Protein AF-A0A2D7IDA7-F1 (afdb_monomer_lite)

Radius of gyration: 16.56 Å; chains: 1; bounding box: 40×34×53 Å

Foldseek 3Di:
DDPVVVQVVLLVVQVVCCVVVVDRPVVDPVLQLVQLQVLCCVVQVQWDADPDDLQAGTAGPVAPREHEFEFDDDPPDQDDLVRRHWTWDFCLPDPDLCSLVVHQKYKYADCDPGGSHGQKMKIAGNVQSVLCVVLSVVLVVVVVPDPDRGRGRGDGPVVSCVRDPQQNMFMDGPSHTDNGD

Sequence (181 aa):
MSNKDKIDQILLLSEEVRKDTGQSPLYNYGYREIMHREVLQKIFPSLQRSLGSHGSDANTDDIDFIEFKSGFWTKKTDPTISDWKPIMFDMSKKKDQKKIYNYQALGCGLWRRVGAIPVANFWIGPDHIKKLHPLFDRVIEEYDKRETGRQENTFTLQQILEYIEEKDIIWFRYGEQVLEF

Structure (mmCIF, N/CA/C/O backbone):
data_AF-A0A2D7IDA7-F1
#
_entry.id   AF-A0A2D7IDA7-F1
#
loop_
_atom_site.group_PDB
_atom_site.id
_atom_site.type_symbol
_atom_site.label_atom_id
_atom_site.label_alt_id
_atom_site.label_comp_id
_atom_site.label_asym_id
_atom_site.label_entity_id
_atom_site.label_seq_id
_atom_site.pdbx_PDB_ins_code
_atom_site.Cartn_x
_atom_site.Cartn_y
_atom_site.Cartn_z
_atom_site.occupancy
_atom_site.B_iso_or_equiv
_atom_site.auth_seq_id
_atom_site.auth_comp_id
_atom_site.auth_asym_id
_atom_site.auth_atom_id
_atom_site.pdbx_PDB_model_num
ATOM 1 N N . MET A 1 1 ? 2.648 0.570 -28.714 1.00 55.84 1 MET A N 1
ATOM 2 C CA . MET A 1 1 ? 3.691 0.463 -27.674 1.00 55.84 1 MET A CA 1
ATOM 3 C C . MET A 1 1 ? 3.069 -0.234 -26.478 1.00 55.84 1 MET A C 1
ATOM 5 O O . MET A 1 1 ? 2.043 0.245 -25.999 1.00 55.84 1 MET A O 1
ATOM 9 N N . SER A 1 2 ? 3.595 -1.392 -26.085 1.00 62.22 2 SER A N 1
ATOM 10 C CA . SER A 1 2 ? 3.066 -2.176 -24.964 1.00 62.22 2 SER A CA 1
ATOM 11 C C . SER A 1 2 ? 3.390 -1.510 -23.620 1.00 62.22 2 SER A C 1
ATOM 13 O O . SER A 1 2 ? 4.261 -0.644 -23.543 1.00 62.22 2 SER A O 1
ATOM 15 N N . ASN A 1 3 ? 2.700 -1.898 -22.544 1.00 52.09 3 ASN A N 1
ATOM 16 C CA . ASN A 1 3 ? 3.028 -1.407 -21.199 1.00 52.09 3 ASN A CA 1
ATOM 17 C C . ASN A 1 3 ? 4.437 -1.827 -20.766 1.00 52.09 3 ASN A C 1
ATOM 19 O O . ASN A 1 3 ? 5.118 -1.049 -20.107 1.00 52.09 3 ASN A O 1
ATOM 23 N N . LYS A 1 4 ? 4.892 -3.004 -21.206 1.00 51.41 4 LYS A N 1
ATOM 24 C CA . LYS A 1 4 ? 6.269 -3.458 -21.022 1.00 51.41 4 LYS A CA 1
ATOM 25 C C . LYS A 1 4 ? 7.264 -2.497 -21.676 1.00 51.41 4 LYS A C 1
ATOM 27 O O . LYS A 1 4 ? 8.174 -2.039 -21.003 1.00 51.41 4 LYS A O 1
ATOM 32 N N . ASP A 1 5 ? 7.019 -2.092 -22.924 1.00 62.19 5 ASP A N 1
ATOM 33 C CA . ASP A 1 5 ? 7.893 -1.140 -23.630 1.00 62.19 5 ASP A CA 1
ATOM 34 C C . ASP A 1 5 ? 7.934 0.229 -22.928 1.00 62.19 5 ASP A C 1
ATOM 36 O O . ASP A 1 5 ? 8.988 0.852 -22.832 1.00 62.19 5 ASP A O 1
ATOM 40 N N . LYS A 1 6 ? 6.793 0.696 -22.398 1.00 59.00 6 LYS A N 1
ATOM 41 C CA . LYS A 1 6 ? 6.723 1.944 -21.619 1.00 59.00 6 LYS A CA 1
ATOM 42 C C . LYS A 1 6 ? 7.508 1.835 -20.311 1.00 59.00 6 LYS A C 1
ATOM 44 O O . LYS A 1 6 ? 8.242 2.754 -19.964 1.00 59.00 6 LYS A O 1
ATOM 49 N N . ILE A 1 7 ? 7.368 0.719 -19.594 1.00 57.84 7 ILE A N 1
ATOM 50 C CA . ILE A 1 7 ? 8.106 0.440 -18.356 1.00 57.84 7 ILE A CA 1
ATOM 51 C C . ILE A 1 7 ? 9.607 0.381 -18.642 1.00 57.84 7 ILE A C 1
ATOM 53 O O . ILE A 1 7 ? 10.377 1.038 -17.946 1.00 57.84 7 ILE A O 1
ATOM 57 N N . ASP A 1 8 ? 10.018 -0.330 -19.690 1.00 62.78 8 ASP A N 1
ATOM 58 C CA . ASP A 1 8 ? 11.418 -0.451 -20.100 1.00 62.78 8 ASP A CA 1
ATOM 59 C C . ASP A 1 8 ? 12.006 0.917 -20.481 1.00 62.78 8 ASP A C 1
ATOM 61 O O . ASP A 1 8 ? 13.119 1.253 -20.076 1.00 62.78 8 ASP A O 1
ATOM 65 N N . GLN A 1 9 ? 11.237 1.768 -21.162 1.00 69.12 9 GLN A N 1
ATOM 66 C CA . GLN A 1 9 ? 11.656 3.131 -21.485 1.00 69.12 9 GLN A CA 1
ATOM 67 C C . GLN A 1 9 ? 11.799 4.020 -20.237 1.00 69.12 9 GLN A C 1
ATOM 69 O O . GLN A 1 9 ? 12.767 4.771 -20.125 1.00 69.12 9 GLN A O 1
ATOM 74 N N . ILE A 1 10 ? 10.878 3.923 -19.273 1.00 69.38 10 ILE A N 1
ATOM 75 C CA . ILE A 1 10 ? 10.960 4.667 -18.004 1.00 69.38 10 ILE A CA 1
ATOM 76 C C . ILE A 1 10 ? 12.138 4.165 -17.160 1.00 69.38 10 ILE A C 1
ATOM 78 O O . ILE A 1 10 ? 12.816 4.970 -16.518 1.00 69.38 10 ILE A O 1
ATOM 82 N N . LEU A 1 11 ? 12.405 2.855 -17.166 1.00 66.81 11 LEU A N 1
ATOM 83 C CA . LEU A 1 11 ? 13.561 2.246 -16.508 1.00 66.81 11 LEU A CA 1
ATOM 84 C C . LEU A 1 11 ? 14.870 2.784 -17.089 1.00 66.81 11 LEU A C 1
ATOM 86 O O . LEU A 1 11 ? 15.744 3.195 -16.326 1.00 66.81 11 LEU A O 1
ATOM 90 N N . LEU A 1 12 ? 14.977 2.831 -18.418 1.00 69.62 12 LEU A N 1
ATOM 91 C CA . LEU A 1 12 ? 16.131 3.390 -19.121 1.00 69.62 12 LEU A CA 1
ATOM 92 C C . LEU A 1 12 ? 16.330 4.870 -18.779 1.00 69.62 12 LEU A C 1
ATOM 94 O O . LEU A 1 12 ? 17.418 5.250 -18.351 1.00 69.62 12 LEU A O 1
ATOM 98 N N . LEU A 1 13 ? 15.272 5.679 -18.857 1.00 69.31 13 LEU A N 1
ATOM 99 C CA . LEU A 1 13 ? 15.340 7.111 -18.560 1.00 69.31 13 LEU A CA 1
ATOM 100 C C . LEU A 1 13 ? 15.700 7.382 -17.088 1.00 69.31 13 LEU A C 1
ATOM 102 O O . LEU A 1 13 ? 16.500 8.260 -16.777 1.00 69.31 13 LEU A O 1
ATOM 106 N N . SER A 1 14 ? 15.135 6.606 -16.159 1.00 67.62 14 SER A N 1
ATOM 107 C CA . SER A 1 14 ? 15.436 6.724 -14.725 1.00 67.62 14 SER A CA 1
ATOM 108 C C . SER A 1 14 ? 16.889 6.357 -14.422 1.00 67.62 14 SER A C 1
ATOM 110 O O . SER A 1 14 ? 17.518 6.966 -13.556 1.00 67.62 14 SER A O 1
ATOM 112 N N . GLU A 1 15 ? 17.436 5.376 -15.140 1.00 69.00 15 GLU A N 1
ATOM 113 C CA . GLU A 1 15 ? 18.833 4.968 -15.031 1.00 69.00 15 GLU A CA 1
ATOM 114 C C . GLU A 1 15 ? 19.786 6.004 -15.645 1.00 69.00 15 GLU A C 1
ATOM 116 O O . GLU A 1 15 ? 20.857 6.247 -15.088 1.00 69.00 15 GLU A O 1
ATOM 121 N N . GLU A 1 16 ? 19.397 6.660 -16.740 1.00 69.81 16 GLU A N 1
ATOM 122 C CA . GLU A 1 16 ? 20.122 7.799 -17.317 1.00 69.81 16 GLU A CA 1
ATOM 123 C C . GLU A 1 16 ? 20.173 8.979 -16.341 1.00 69.81 16 GLU A C 1
ATOM 125 O O . GLU A 1 16 ? 21.262 9.447 -16.008 1.00 69.81 16 GLU A O 1
ATOM 130 N N . VAL A 1 17 ? 19.026 9.382 -15.781 1.00 67.06 17 VAL A N 1
ATOM 131 C CA . VAL A 1 17 ? 18.951 10.438 -14.756 1.00 67.06 17 VAL A CA 1
ATOM 132 C C . VAL A 1 17 ? 19.802 10.083 -13.539 1.00 67.06 17 VAL A C 1
ATOM 134 O O . VAL A 1 17 ? 20.520 10.934 -13.014 1.00 67.06 17 VAL A O 1
ATOM 137 N N . ARG A 1 18 ? 19.779 8.824 -13.089 1.00 70.69 18 ARG A N 1
ATOM 138 C CA . ARG A 1 18 ? 20.608 8.368 -11.966 1.00 70.69 18 ARG A CA 1
ATOM 139 C C . ARG A 1 18 ? 22.100 8.437 -12.287 1.00 70.69 18 ARG A C 1
ATOM 141 O O . ARG A 1 18 ? 22.879 8.801 -11.409 1.00 70.69 18 ARG A O 1
ATOM 148 N N . LYS A 1 19 ? 22.514 8.035 -13.491 1.00 71.31 19 LYS A N 1
ATOM 149 C CA . LYS A 1 19 ? 23.922 8.073 -13.918 1.00 71.31 19 LYS A CA 1
ATOM 150 C C . LYS A 1 19 ? 24.440 9.505 -14.010 1.00 71.31 19 LYS A C 1
ATOM 152 O O . LYS A 1 19 ? 25.566 9.742 -13.590 1.00 71.31 19 LYS A O 1
ATOM 157 N N . ASP A 1 20 ? 23.615 10.420 -14.504 1.00 69.38 20 ASP A N 1
ATOM 158 C CA . ASP A 1 20 ? 23.962 11.831 -14.670 1.00 69.38 20 ASP A CA 1
ATOM 159 C C . ASP A 1 20 ? 23.979 12.593 -13.332 1.00 69.38 20 ASP A C 1
ATOM 161 O O . ASP A 1 20 ? 24.943 13.274 -12.993 1.00 69.38 20 ASP A O 1
ATOM 165 N N . THR A 1 21 ? 22.943 12.416 -12.508 1.00 64.88 21 THR A N 1
ATOM 166 C CA . THR A 1 21 ? 22.746 13.218 -11.284 1.00 64.88 21 THR A CA 1
ATOM 167 C C . THR A 1 21 ? 23.244 12.546 -10.002 1.00 64.88 21 THR A C 1
ATOM 169 O O . THR A 1 21 ? 23.310 13.176 -8.945 1.00 64.88 21 THR A O 1
ATOM 172 N N . GLY A 1 22 ? 23.514 11.237 -10.038 1.00 63.38 22 GLY A N 1
ATOM 173 C CA . GLY A 1 22 ? 23.749 10.411 -8.849 1.00 63.38 22 GLY A CA 1
ATOM 174 C C . GLY A 1 22 ? 22.508 10.198 -7.967 1.00 63.38 22 GLY A C 1
ATOM 175 O O . GLY A 1 22 ? 22.575 9.450 -6.986 1.00 63.38 22 GLY A O 1
ATOM 176 N N . GLN A 1 23 ? 21.373 10.822 -8.299 1.00 66.69 23 GLN A N 1
ATOM 177 C CA . GLN A 1 23 ? 20.134 10.762 -7.532 1.00 66.69 23 GLN A CA 1
ATOM 178 C C . GLN A 1 23 ? 19.205 9.700 -8.109 1.00 66.69 23 GLN A C 1
ATOM 180 O O . GLN A 1 23 ? 18.894 9.691 -9.295 1.00 66.69 23 GLN A O 1
ATOM 185 N N . SER A 1 24 ? 18.737 8.795 -7.252 1.00 72.06 24 SER A N 1
ATOM 186 C CA . SER A 1 24 ? 17.699 7.846 -7.643 1.00 72.06 24 SER A CA 1
ATOM 187 C C . SER A 1 24 ? 16.329 8.516 -7.491 1.00 72.06 24 SER A C 1
ATOM 189 O O . SER A 1 24 ? 16.033 8.975 -6.382 1.00 72.06 24 SER A O 1
ATOM 191 N N . PRO A 1 25 ? 15.459 8.541 -8.524 1.00 69.19 25 PRO A N 1
ATOM 192 C CA . PRO A 1 25 ? 14.074 9.016 -8.396 1.00 69.19 25 PRO A CA 1
ATOM 193 C C . PRO A 1 25 ? 13.322 8.301 -7.270 1.00 69.19 25 PRO A C 1
ATOM 195 O O . PRO A 1 25 ? 12.485 8.880 -6.586 1.00 69.19 25 PRO A O 1
ATOM 198 N N . LEU A 1 26 ? 13.724 7.061 -6.998 1.00 71.69 26 LEU A N 1
ATOM 199 C CA . LEU A 1 26 ? 13.274 6.253 -5.881 1.00 71.69 26 LEU A CA 1
ATOM 200 C C . LEU A 1 26 ? 13.516 6.854 -4.496 1.00 71.69 26 LEU A C 1
ATOM 202 O O . LEU A 1 26 ? 12.888 6.391 -3.552 1.00 71.69 26 LEU A O 1
ATOM 206 N N . TYR A 1 27 ? 14.403 7.836 -4.321 1.00 72.00 27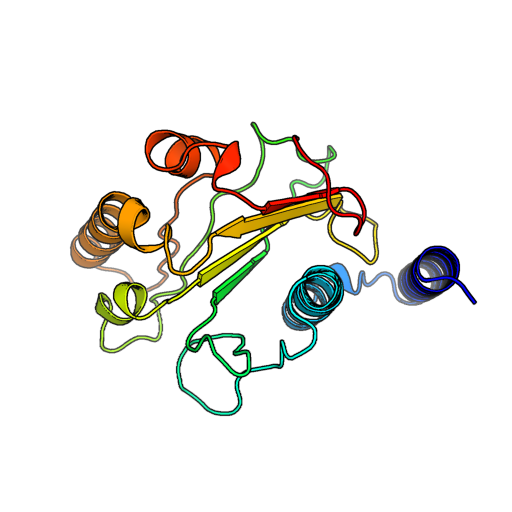 TYR A N 1
ATOM 207 C CA . TYR A 1 27 ? 14.532 8.553 -3.047 1.00 72.00 27 TYR A CA 1
ATOM 208 C C . TYR A 1 27 ? 13.371 9.521 -2.808 1.00 72.00 27 TYR A C 1
ATOM 210 O O . TYR A 1 27 ? 13.068 9.840 -1.658 1.00 72.00 27 TYR A O 1
ATOM 218 N N . ASN A 1 28 ? 12.654 9.913 -3.861 1.00 74.00 28 ASN A N 1
ATOM 219 C CA . ASN A 1 28 ? 11.452 10.719 -3.759 1.00 74.00 28 ASN A CA 1
ATOM 220 C C . ASN A 1 28 ? 10.255 9.834 -3.370 1.00 74.00 28 ASN A C 1
ATOM 222 O O . ASN A 1 28 ? 9.865 8.927 -4.103 1.00 74.00 28 ASN A O 1
ATOM 226 N N . TYR A 1 29 ? 9.669 10.095 -2.200 1.00 73.75 29 TYR A N 1
ATOM 227 C CA . TYR A 1 29 ? 8.486 9.376 -1.718 1.00 73.75 29 TYR A CA 1
ATOM 228 C C . TYR A 1 29 ? 7.288 9.531 -2.668 1.00 73.75 29 TYR A C 1
ATOM 230 O O . TYR A 1 29 ? 6.675 8.534 -3.037 1.00 73.75 29 TYR A O 1
ATOM 238 N N . GLY A 1 30 ? 7.037 10.746 -3.165 1.00 73.06 30 GLY A N 1
ATOM 239 C CA . GLY A 1 30 ? 5.942 11.013 -4.099 1.00 73.06 30 GLY A CA 1
ATOM 240 C C . GLY A 1 30 ? 6.099 10.289 -5.439 1.00 73.06 30 GLY A C 1
ATOM 241 O O . GLY A 1 30 ? 5.104 9.869 -6.022 1.00 73.06 30 GLY A O 1
ATOM 242 N N . TYR A 1 31 ? 7.334 10.066 -5.907 1.00 77.31 31 TYR A N 1
ATOM 243 C CA . TYR A 1 31 ? 7.580 9.222 -7.084 1.00 77.31 31 TYR A CA 1
ATOM 244 C C . TYR A 1 31 ? 7.108 7.780 -6.851 1.00 77.31 31 TYR A C 1
ATOM 246 O O . TYR A 1 31 ? 6.414 7.213 -7.694 1.00 77.31 31 TYR A O 1
ATOM 254 N N . ARG A 1 32 ? 7.435 7.199 -5.689 1.00 80.12 32 ARG A N 1
ATOM 255 C CA . ARG A 1 32 ? 7.028 5.827 -5.347 1.00 80.12 32 ARG A CA 1
ATOM 256 C C . ARG A 1 32 ? 5.510 5.696 -5.256 1.00 80.12 32 ARG A C 1
ATOM 258 O O . ARG A 1 32 ? 4.963 4.717 -5.749 1.00 80.12 32 ARG A O 1
ATOM 265 N N . GLU A 1 33 ? 4.823 6.681 -4.686 1.00 78.81 33 GLU A N 1
ATOM 266 C CA . GLU A 1 33 ? 3.354 6.696 -4.642 1.00 78.81 33 GLU A CA 1
ATOM 267 C C . GLU A 1 33 ? 2.716 6.790 -6.030 1.00 78.81 33 GLU A C 1
ATOM 269 O O . GLU A 1 33 ? 1.755 6.076 -6.309 1.00 78.81 33 GLU A O 1
ATOM 274 N N . ILE A 1 34 ? 3.250 7.647 -6.913 1.00 79.88 34 ILE A N 1
ATOM 275 C CA . ILE A 1 34 ? 2.768 7.766 -8.298 1.00 79.88 34 ILE A CA 1
ATOM 276 C C . ILE A 1 34 ? 2.860 6.414 -8.991 1.00 79.88 34 ILE A C 1
ATOM 278 O O . ILE A 1 34 ? 1.862 5.904 -9.484 1.00 79.88 34 ILE A O 1
ATOM 282 N N . MET A 1 35 ? 4.038 5.807 -8.976 1.00 81.12 35 MET A N 1
ATOM 283 C CA . MET A 1 35 ? 4.264 4.558 -9.688 1.00 81.12 35 MET A CA 1
ATOM 284 C C . MET A 1 35 ? 3.501 3.376 -9.073 1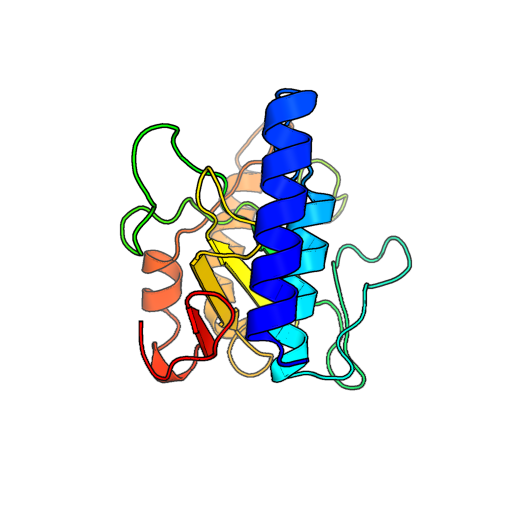.00 81.12 35 MET A C 1
ATOM 286 O O . MET A 1 35 ? 3.093 2.476 -9.798 1.00 81.12 35 MET A O 1
ATOM 290 N N . HIS A 1 36 ? 3.254 3.384 -7.759 1.00 82.06 36 HIS A N 1
ATOM 291 C CA . HIS A 1 36 ? 2.341 2.429 -7.130 1.00 82.06 36 HIS A CA 1
ATOM 292 C C . HIS A 1 36 ? 0.925 2.559 -7.716 1.00 82.06 36 HIS A C 1
ATOM 294 O O . HIS A 1 36 ? 0.349 1.558 -8.142 1.00 82.06 36 HIS A O 1
ATOM 300 N N . ARG A 1 37 ? 0.386 3.783 -7.813 1.00 85.12 37 ARG A N 1
ATOM 301 C CA . ARG A 1 37 ? -0.925 4.019 -8.443 1.00 85.12 37 ARG A CA 1
ATOM 302 C C . ARG A 1 37 ? -0.977 3.536 -9.884 1.00 85.12 37 ARG A C 1
ATOM 304 O O . ARG A 1 37 ? -1.926 2.848 -10.234 1.00 85.12 37 ARG A O 1
ATOM 311 N N . GLU A 1 38 ? 0.034 3.852 -10.688 1.00 82.50 38 GLU A N 1
ATOM 312 C CA . GLU A 1 38 ? 0.093 3.438 -12.099 1.00 82.50 38 GLU A CA 1
ATOM 313 C C . GLU A 1 38 ? 0.019 1.910 -12.255 1.00 82.50 38 GLU A C 1
ATOM 315 O O . GLU A 1 38 ? -0.642 1.403 -13.160 1.00 82.50 38 GLU A O 1
ATOM 320 N N . VAL A 1 39 ? 0.646 1.147 -11.349 1.00 82.44 39 VAL A N 1
ATOM 321 C CA . VAL A 1 39 ? 0.526 -0.321 -11.359 1.00 82.44 39 VAL A CA 1
ATOM 322 C C . VAL A 1 39 ? -0.893 -0.765 -10.994 1.00 82.44 39 VAL A C 1
ATOM 324 O O . VAL A 1 39 ? -1.454 -1.634 -11.661 1.00 82.44 39 VAL A O 1
ATOM 327 N N . LEU A 1 40 ? -1.500 -0.161 -9.970 1.00 82.81 40 LEU A N 1
ATOM 328 C CA . LEU A 1 40 ? -2.847 -0.526 -9.517 1.00 82.81 40 LEU A CA 1
ATOM 329 C C . LEU A 1 40 ? -3.960 -0.111 -10.486 1.00 82.81 40 LEU A C 1
ATOM 331 O O . LEU A 1 40 ? -4.999 -0.771 -10.521 1.00 82.81 40 LEU A O 1
ATOM 335 N N . GLN A 1 41 ? -3.743 0.907 -11.322 1.00 86.25 41 GLN A N 1
ATOM 336 C CA . GLN A 1 41 ? -4.690 1.315 -12.368 1.00 86.25 41 GLN A CA 1
ATOM 337 C C . GLN A 1 41 ? -4.993 0.206 -13.385 1.00 86.25 41 GLN A C 1
ATOM 339 O O . GLN A 1 41 ? -6.026 0.248 -14.050 1.00 86.25 41 GLN A O 1
ATOM 344 N N . LYS A 1 42 ? -4.146 -0.830 -13.474 1.00 79.62 42 LYS A N 1
ATOM 345 C CA . LYS A 1 42 ? -4.435 -2.032 -14.271 1.00 79.62 42 LYS A CA 1
ATOM 346 C C . LYS A 1 42 ? -5.688 -2.779 -13.801 1.00 79.62 42 LYS A C 1
ATOM 348 O O . LYS A 1 42 ? -6.330 -3.434 -14.615 1.00 79.62 42 LYS A O 1
ATOM 353 N N . ILE A 1 43 ? -6.010 -2.691 -12.512 1.00 78.81 43 ILE A N 1
ATOM 354 C CA . ILE A 1 43 ? -7.170 -3.350 -11.895 1.00 78.81 43 ILE A CA 1
ATOM 355 C C . ILE A 1 43 ? -8.251 -2.330 -11.548 1.00 78.81 43 ILE A C 1
ATOM 357 O O . ILE A 1 43 ? -9.436 -2.626 -11.668 1.00 78.81 43 ILE A O 1
ATOM 361 N N . PHE A 1 44 ? -7.844 -1.115 -11.178 1.00 85.31 44 PHE A N 1
ATOM 362 C CA . PHE A 1 44 ? -8.738 -0.021 -10.814 1.00 85.31 44 PHE A CA 1
ATOM 363 C C . PHE A 1 44 ? -8.519 1.177 -11.749 1.00 85.31 44 PHE A C 1
ATOM 365 O O . PHE A 1 44 ? -7.840 2.128 -11.362 1.00 85.31 44 PHE A O 1
ATOM 372 N N . PRO A 1 45 ? -9.063 1.169 -12.981 1.00 87.25 45 PRO A N 1
ATOM 373 C CA . PRO A 1 45 ? -8.778 2.213 -13.969 1.00 87.25 45 PRO A CA 1
ATOM 374 C C . PRO A 1 45 ? -9.126 3.640 -13.523 1.00 87.25 45 PRO A C 1
ATOM 376 O O . PRO A 1 45 ? -8.490 4.584 -13.983 1.00 87.25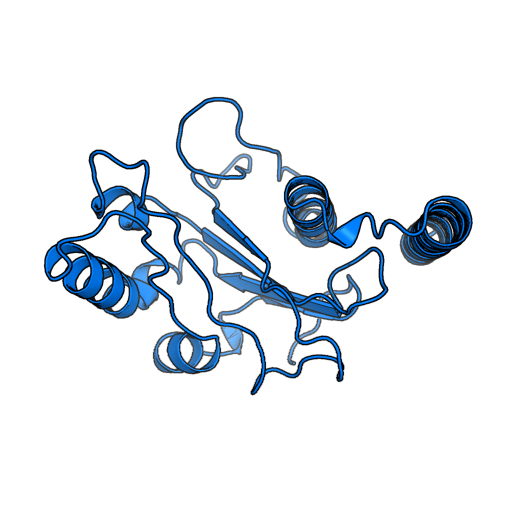 45 PRO A O 1
ATOM 379 N N . SER A 1 46 ? -10.097 3.809 -12.619 1.00 91.19 46 SER A N 1
ATOM 380 C CA . SER A 1 46 ? -10.482 5.113 -12.058 1.00 91.19 46 SER A CA 1
ATOM 381 C C . SER A 1 46 ? -9.641 5.559 -10.858 1.00 91.19 46 SER A C 1
ATOM 383 O O . SER A 1 46 ? -9.891 6.620 -10.287 1.00 91.19 46 SER A O 1
ATOM 385 N N . LEU A 1 47 ? -8.625 4.781 -10.465 1.00 88.88 47 LEU A N 1
ATOM 386 C CA . LEU A 1 47 ? -7.737 5.135 -9.364 1.00 88.88 47 LEU A CA 1
ATOM 387 C C . LEU A 1 47 ? -7.015 6.451 -9.655 1.00 88.88 47 LEU A C 1
ATOM 389 O O . LEU A 1 47 ? -6.236 6.572 -10.604 1.00 88.88 47 LEU A O 1
ATOM 393 N N . GLN A 1 48 ? -7.218 7.420 -8.776 1.00 88.81 48 GLN A N 1
ATOM 394 C CA . GLN A 1 48 ? -6.663 8.759 -8.873 1.00 88.81 48 GLN A CA 1
ATOM 395 C C . GLN A 1 48 ? -6.092 9.213 -7.534 1.00 88.81 48 GLN A C 1
ATOM 397 O O . GLN A 1 48 ? -6.364 8.651 -6.474 1.00 88.81 48 GLN A O 1
ATOM 402 N N . ARG A 1 49 ? -5.245 10.241 -7.584 1.00 85.81 49 ARG A N 1
ATOM 403 C CA . ARG A 1 49 ? -4.702 10.857 -6.375 1.00 85.81 49 ARG A CA 1
ATOM 404 C C . ARG A 1 49 ? -5.822 11.571 -5.617 1.00 85.81 49 ARG A C 1
ATOM 406 O O . ARG A 1 49 ? -6.519 12.393 -6.203 1.00 85.81 49 ARG A O 1
ATOM 413 N N . SER A 1 50 ? -5.880 11.359 -4.306 1.00 83.06 50 SER A N 1
ATOM 414 C CA . SER A 1 50 ? -6.773 12.118 -3.432 1.00 83.06 50 SER A CA 1
ATOM 415 C C . SER A 1 50 ? -6.320 13.579 -3.371 1.00 83.06 50 SER A C 1
ATOM 417 O O . SER A 1 50 ? -5.159 13.877 -3.064 1.00 83.06 50 SER A O 1
ATOM 419 N N . LEU A 1 51 ? -7.225 14.507 -3.685 1.00 77.25 51 LEU A N 1
ATOM 420 C CA . LEU A 1 51 ? -6.982 15.946 -3.594 1.00 77.25 51 LEU A CA 1
ATOM 421 C C . LEU A 1 51 ? -7.452 16.466 -2.226 1.00 77.25 51 LEU A C 1
ATOM 423 O O . LEU A 1 51 ? -8.560 16.173 -1.793 1.00 77.25 51 LEU A O 1
ATOM 427 N N . GLY A 1 52 ? -6.615 17.262 -1.550 1.00 65.31 52 GLY A N 1
ATOM 428 C CA . GLY A 1 52 ? -6.924 17.853 -0.239 1.00 65.31 52 GLY A CA 1
ATOM 429 C C . GLY A 1 52 ? -6.291 17.135 0.963 1.00 65.31 52 GLY A C 1
ATOM 430 O O . GLY A 1 52 ? -5.647 16.096 0.843 1.00 65.31 52 GLY A O 1
ATOM 431 N N . SER A 1 53 ? -6.447 17.718 2.156 1.00 55.62 53 SER A N 1
ATOM 432 C CA . SER A 1 53 ? -5.813 17.261 3.409 1.00 55.62 53 SER A CA 1
ATOM 433 C C . SER A 1 53 ? -6.633 16.183 4.136 1.00 55.62 53 SER A C 1
ATOM 435 O O . SER A 1 53 ? -6.879 16.285 5.340 1.00 55.62 53 SER A O 1
ATOM 437 N N . HIS A 1 54 ? -7.090 15.160 3.413 1.00 58.38 54 HIS A N 1
ATOM 438 C CA . HIS A 1 54 ? -7.954 14.108 3.966 1.00 58.38 54 HIS A CA 1
ATOM 439 C C . HIS A 1 54 ? -7.181 12.961 4.631 1.00 58.38 54 HIS A C 1
ATOM 441 O O . HIS A 1 54 ? -7.751 12.205 5.414 1.00 58.38 54 HIS A O 1
ATOM 447 N N . GLY A 1 55 ? -5.858 12.916 4.440 1.00 63.56 55 GLY A N 1
ATOM 448 C CA . GLY A 1 55 ? -4.990 11.928 5.082 1.00 63.56 55 GLY A CA 1
ATOM 449 C C . GLY A 1 55 ? -5.048 10.546 4.435 1.00 63.56 55 GLY A C 1
ATOM 450 O O . GLY A 1 55 ? -4.787 9.580 5.145 1.00 63.56 55 GLY A O 1
ATOM 451 N N . SER A 1 56 ? -5.400 10.500 3.147 1.00 77.25 56 SER A N 1
ATOM 452 C CA . SER A 1 56 ? -5.354 9.353 2.236 1.00 77.25 56 SER A CA 1
ATOM 453 C C . SER A 1 56 ? -4.629 9.733 0.945 1.00 77.25 56 SER A C 1
ATOM 455 O O . SER A 1 56 ? -4.640 10.903 0.548 1.00 77.25 56 SER A O 1
ATOM 457 N N . ASP A 1 57 ? -4.053 8.748 0.264 1.00 83.25 57 ASP A N 1
ATOM 458 C CA . ASP A 1 57 ? -3.192 8.960 -0.905 1.00 83.25 57 ASP A CA 1
ATOM 459 C C . ASP A 1 57 ? -3.961 8.882 -2.231 1.00 83.25 57 ASP A C 1
ATOM 461 O O . ASP A 1 57 ? -3.564 9.490 -3.237 1.00 83.25 57 ASP A O 1
ATOM 465 N N . ALA A 1 58 ? -5.081 8.155 -2.241 1.00 87.75 58 ALA A N 1
ATOM 466 C CA . ALA A 1 58 ? -5.904 7.947 -3.425 1.00 87.75 58 ALA A CA 1
ATOM 467 C C . ALA A 1 58 ? -7.379 7.661 -3.136 1.00 87.75 58 ALA A C 1
ATOM 469 O O . ALA A 1 58 ? -7.793 7.448 -1.995 1.00 87.75 58 ALA A O 1
ATOM 470 N N . ASN A 1 59 ? -8.145 7.655 -4.220 1.00 91.12 59 ASN A N 1
ATOM 471 C CA . ASN A 1 59 ? -9.535 7.238 -4.304 1.00 91.12 59 ASN A CA 1
ATOM 472 C C . ASN A 1 59 ? -9.805 6.664 -5.709 1.00 91.12 59 ASN A C 1
ATOM 474 O O . ASN A 1 59 ? -9.032 6.889 -6.643 1.00 91.12 59 ASN A O 1
ATOM 478 N N . THR A 1 60 ? -10.887 5.913 -5.850 1.00 90.88 60 THR A N 1
ATOM 479 C CA . THR A 1 60 ? -11.481 5.498 -7.132 1.00 90.88 60 THR A CA 1
ATOM 480 C C . THR A 1 60 ? -12.871 6.132 -7.240 1.00 90.88 60 THR A C 1
ATOM 482 O O . THR A 1 60 ? -13.187 7.027 -6.454 1.00 90.88 60 THR A O 1
ATOM 485 N N . ASP A 1 61 ? -13.695 5.687 -8.187 1.00 89.44 61 ASP A N 1
ATOM 486 C CA . ASP A 1 61 ? -15.107 6.093 -8.248 1.00 89.44 61 ASP A CA 1
ATOM 487 C C . ASP A 1 61 ? -15.940 5.496 -7.095 1.00 89.44 61 ASP A C 1
ATOM 489 O O . ASP A 1 61 ? -16.909 6.114 -6.663 1.00 89.44 61 ASP A O 1
ATOM 493 N N . ASP A 1 62 ? -15.535 4.330 -6.572 1.00 90.56 62 ASP A N 1
ATOM 494 C CA . ASP A 1 62 ? -16.319 3.540 -5.605 1.00 90.56 62 ASP A CA 1
ATOM 495 C C . ASP A 1 62 ? -15.637 3.367 -4.235 1.00 90.56 62 ASP A C 1
ATOM 497 O O . ASP A 1 62 ? -16.250 2.889 -3.280 1.00 90.56 62 ASP A O 1
ATOM 501 N N . ILE A 1 63 ? -14.350 3.706 -4.138 1.00 89.75 63 ILE A N 1
ATOM 502 C CA . ILE A 1 63 ? -13.516 3.490 -2.948 1.00 89.75 63 ILE A CA 1
ATOM 503 C C . ILE A 1 63 ? -12.813 4.793 -2.591 1.00 89.75 63 ILE A C 1
ATOM 505 O O . ILE A 1 63 ? -11.981 5.287 -3.357 1.00 89.75 63 ILE A O 1
ATOM 509 N N . ASP A 1 64 ? -13.087 5.287 -1.392 1.00 89.12 64 ASP A N 1
ATOM 510 C CA . ASP A 1 64 ? -12.445 6.453 -0.801 1.00 89.12 64 ASP A CA 1
ATOM 511 C C . ASP A 1 64 ? -11.342 6.047 0.182 1.00 89.12 64 ASP A C 1
ATOM 513 O O . ASP A 1 64 ? -11.241 4.905 0.621 1.00 89.12 64 ASP A O 1
ATOM 517 N N . PHE A 1 65 ? -10.517 7.013 0.584 1.00 87.94 65 PHE A N 1
ATOM 518 C CA . PHE A 1 65 ? -9.524 6.839 1.647 1.00 87.94 65 PHE A CA 1
ATOM 519 C C . PHE A 1 65 ? -8.569 5.654 1.434 1.00 87.94 65 PHE A C 1
ATOM 521 O O . PHE A 1 65 ? -8.363 4.826 2.324 1.00 87.94 65 PHE A O 1
ATOM 528 N N . ILE A 1 66 ? -7.970 5.574 0.250 1.00 90.12 66 ILE A N 1
ATOM 529 C CA . ILE A 1 66 ? -6.957 4.568 -0.064 1.00 90.12 66 ILE A CA 1
ATOM 530 C C . ILE A 1 66 ? -5.604 5.043 0.466 1.00 90.12 66 ILE A C 1
ATOM 532 O O . ILE A 1 66 ? -5.160 6.144 0.131 1.00 90.12 66 ILE A O 1
ATOM 536 N N . GLU A 1 67 ? -4.935 4.206 1.257 1.00 89.62 67 GLU A N 1
ATOM 537 C CA . GLU A 1 67 ? -3.582 4.467 1.752 1.00 89.62 67 GLU A CA 1
ATOM 538 C C . GLU A 1 67 ? -2.547 3.683 0.936 1.00 89.62 67 GLU A C 1
ATOM 540 O O . GLU A 1 67 ? -2.672 2.468 0.743 1.00 89.62 67 GLU A O 1
ATOM 545 N N . PHE A 1 68 ? -1.483 4.360 0.511 1.00 87.69 68 PHE A N 1
ATOM 546 C CA . PHE A 1 68 ? -0.316 3.747 -0.098 1.00 87.69 68 PHE A CA 1
ATOM 547 C C . PHE A 1 68 ? 0.894 3.833 0.800 1.00 87.69 68 PHE A C 1
ATOM 549 O O . PHE A 1 68 ? 1.335 4.880 1.257 1.00 87.69 68 PHE A O 1
ATOM 556 N N . LYS A 1 69 ? 1.513 2.677 0.981 1.00 86.25 69 LYS A N 1
ATOM 557 C CA . LYS A 1 69 ? 2.757 2.548 1.711 1.00 86.25 69 LYS A CA 1
ATOM 558 C C . LYS A 1 69 ? 3.845 2.090 0.762 1.00 86.25 69 LYS A C 1
ATOM 560 O O . LYS A 1 69 ? 3.629 1.324 -0.178 1.00 86.25 69 LYS A O 1
ATOM 565 N N . SER A 1 70 ? 5.047 2.589 1.000 1.00 75.88 70 SER A N 1
ATOM 566 C CA . SER A 1 70 ? 6.242 2.135 0.301 1.00 75.88 70 SER A CA 1
ATOM 567 C C . SER A 1 70 ? 7.259 1.713 1.347 1.00 75.88 70 SER A C 1
ATOM 569 O O . SER A 1 70 ? 7.739 2.563 2.103 1.00 75.88 70 SER A O 1
ATOM 571 N N . GLY A 1 71 ? 7.593 0.427 1.395 1.00 64.88 71 GLY A N 1
ATOM 572 C CA . GLY A 1 71 ? 8.732 -0.030 2.183 1.00 64.88 71 GLY A CA 1
ATOM 573 C C . GLY A 1 71 ? 10.026 0.471 1.536 1.00 64.88 71 GLY A C 1
ATOM 574 O O . GLY A 1 71 ? 10.202 0.330 0.326 1.00 64.88 71 GLY A O 1
ATOM 575 N N . PHE A 1 72 ? 10.928 1.075 2.315 1.00 60.56 72 PHE A N 1
ATOM 576 C CA . PHE A 1 72 ? 12.253 1.487 1.833 1.00 60.56 72 PHE A CA 1
ATOM 577 C C . PHE A 1 72 ? 13.307 0.417 2.152 1.00 60.56 72 PHE A C 1
ATOM 579 O O . PHE A 1 72 ? 13.319 -0.145 3.238 1.00 60.56 72 PHE A O 1
ATOM 586 N N . TRP A 1 73 ? 14.201 0.140 1.208 1.00 61.38 73 TRP A N 1
ATOM 587 C CA . TRP A 1 73 ? 15.191 -0.954 1.198 1.00 61.38 73 TRP A CA 1
ATOM 588 C C . TRP A 1 73 ? 16.356 -0.847 2.192 1.00 61.38 73 TRP A C 1
ATOM 590 O O . TRP A 1 73 ? 16.760 0.228 2.644 1.00 61.38 73 TRP A O 1
ATOM 600 N N . THR A 1 74 ? 17.006 -1.997 2.400 1.00 53.34 74 THR A N 1
ATOM 601 C CA . THR A 1 74 ? 18.407 -2.121 2.825 1.00 53.34 74 THR A CA 1
ATOM 602 C C . THR A 1 74 ? 19.341 -2.079 1.602 1.00 53.34 74 THR A C 1
ATOM 604 O O . THR A 1 74 ? 19.021 -2.558 0.522 1.00 53.34 74 THR A O 1
ATOM 607 N N . LYS A 1 75 ? 20.538 -1.491 1.741 1.00 57.06 75 LYS A N 1
ATOM 608 C CA . LYS A 1 75 ? 21.452 -1.186 0.613 1.00 57.06 75 LYS A CA 1
ATOM 609 C C . LYS A 1 75 ? 22.082 -2.404 -0.100 1.00 57.06 75 LYS A C 1
ATOM 611 O O . LYS A 1 75 ? 22.863 -2.186 -1.028 1.00 57.06 75 LYS A O 1
ATOM 616 N N . LYS A 1 76 ? 21.836 -3.641 0.353 1.00 60.59 76 LYS A N 1
ATOM 617 C CA . LYS A 1 76 ? 22.696 -4.803 0.045 1.00 60.59 76 LYS A CA 1
ATOM 618 C C . LYS A 1 76 ? 22.021 -5.951 -0.713 1.00 60.59 76 LYS A C 1
ATOM 620 O O . LYS A 1 76 ? 22.738 -6.666 -1.402 1.00 60.59 76 LYS A O 1
ATOM 625 N N . THR A 1 77 ? 20.704 -6.122 -0.617 1.00 63.19 77 THR A N 1
ATOM 626 C CA . THR A 1 77 ? 19.982 -7.247 -1.235 1.00 63.19 77 THR A CA 1
ATOM 627 C C . THR A 1 77 ? 18.604 -6.810 -1.715 1.00 63.19 77 THR A C 1
ATOM 629 O O . THR A 1 77 ? 18.008 -5.891 -1.149 1.00 63.19 77 THR A O 1
ATOM 632 N N . ASP A 1 78 ? 18.110 -7.458 -2.770 1.00 64.19 78 ASP A N 1
ATOM 633 C CA . ASP A 1 78 ? 16.718 -7.293 -3.174 1.00 64.19 78 ASP A CA 1
ATOM 634 C C . ASP A 1 78 ? 15.811 -7.874 -2.082 1.00 64.19 78 ASP A C 1
ATOM 636 O O . ASP A 1 78 ? 16.097 -8.958 -1.568 1.00 64.19 78 ASP A O 1
ATOM 640 N N . PRO A 1 79 ? 14.745 -7.165 -1.696 1.00 65.62 79 PRO A N 1
ATOM 641 C CA . PRO A 1 79 ? 13.885 -7.621 -0.619 1.00 65.62 79 PRO A CA 1
ATOM 642 C C . PRO A 1 79 ? 13.001 -8.801 -1.051 1.00 65.62 79 PRO A C 1
ATOM 644 O O . PRO A 1 79 ? 12.543 -8.881 -2.193 1.00 65.62 79 PRO A O 1
ATOM 647 N N . THR A 1 80 ? 12.748 -9.699 -0.105 1.00 70.19 80 THR A N 1
ATOM 648 C CA . THR A 1 80 ? 11.812 -10.832 -0.186 1.00 70.19 80 THR A CA 1
ATOM 649 C C . THR A 1 80 ? 10.549 -10.522 0.624 1.00 70.19 80 THR A C 1
ATOM 651 O O . THR A 1 80 ? 10.504 -9.508 1.319 1.00 70.19 80 THR A O 1
ATOM 654 N N . ILE A 1 81 ? 9.538 -11.405 0.605 1.00 70.25 81 ILE A N 1
ATOM 655 C CA . ILE A 1 81 ? 8.419 -11.320 1.561 1.00 70.25 81 ILE A CA 1
ATOM 656 C C . ILE A 1 81 ? 8.952 -11.291 3.000 1.00 70.25 81 ILE A C 1
ATOM 658 O O . ILE A 1 81 ? 8.547 -10.417 3.763 1.00 70.25 81 ILE A O 1
ATOM 662 N N . SER A 1 82 ? 9.888 -12.184 3.358 1.00 71.62 82 SER A N 1
ATOM 663 C CA . SER A 1 82 ? 10.480 -12.267 4.710 1.00 71.62 82 SER A CA 1
ATOM 664 C C . SER A 1 82 ? 11.161 -10.975 5.157 1.00 71.62 82 SER A C 1
ATOM 666 O O . SER A 1 82 ? 11.138 -10.639 6.338 1.00 71.62 82 SER A O 1
ATOM 668 N N . ASP A 1 83 ? 11.729 -10.240 4.202 1.00 71.94 83 ASP A N 1
ATOM 669 C CA . ASP A 1 83 ? 12.556 -9.064 4.459 1.00 71.94 83 ASP A CA 1
ATOM 670 C C . ASP A 1 83 ? 11.842 -7.767 4.040 1.00 71.94 83 ASP A C 1
ATOM 672 O O . ASP A 1 83 ? 12.450 -6.686 4.001 1.00 71.94 83 ASP A O 1
ATOM 676 N N . TRP A 1 84 ? 10.542 -7.863 3.732 1.00 79.25 84 TRP A N 1
ATOM 677 C CA . TRP A 1 84 ? 9.695 -6.730 3.398 1.00 79.25 84 TRP A CA 1
ATOM 678 C C . TRP A 1 84 ? 9.627 -5.819 4.613 1.00 79.25 84 TRP A C 1
ATOM 680 O O . TRP A 1 84 ? 9.165 -6.198 5.691 1.00 79.25 84 TRP A O 1
ATOM 690 N N . LYS A 1 85 ? 10.129 -4.594 4.453 1.00 77.56 85 LYS A N 1
ATOM 691 C CA . LYS A 1 85 ? 10.199 -3.674 5.581 1.00 77.56 85 LYS A CA 1
ATOM 692 C C . LYS A 1 85 ? 8.815 -3.379 6.158 1.00 77.56 85 LYS A C 1
ATOM 694 O O . LYS A 1 85 ? 7.855 -3.276 5.393 1.00 77.56 85 LYS A O 1
ATOM 699 N N . PRO A 1 86 ? 8.729 -3.201 7.487 1.00 82.00 86 PRO A N 1
ATOM 700 C CA . PRO A 1 86 ? 7.470 -2.898 8.133 1.00 82.00 86 PRO A CA 1
ATOM 701 C C . PRO A 1 86 ? 6.772 -1.691 7.502 1.00 82.00 86 PRO A C 1
ATOM 703 O O . PRO A 1 86 ? 7.397 -0.701 7.114 1.00 82.00 86 PRO A O 1
ATOM 706 N N . ILE A 1 87 ? 5.456 -1.798 7.416 1.00 85.31 87 ILE A N 1
ATOM 707 C CA . ILE A 1 87 ? 4.554 -0.770 6.931 1.00 85.31 87 ILE A CA 1
ATOM 708 C C . ILE A 1 87 ? 4.409 0.271 8.020 1.00 85.31 87 ILE A C 1
ATOM 710 O O . ILE A 1 87 ? 3.949 -0.045 9.110 1.00 85.31 87 ILE A O 1
ATOM 714 N N . MET A 1 88 ? 4.804 1.503 7.721 1.00 80.88 88 MET A N 1
ATOM 715 C CA . MET A 1 88 ? 4.837 2.589 8.691 1.00 80.88 88 MET A CA 1
ATOM 716 C C . MET A 1 88 ? 3.670 3.551 8.512 1.00 80.88 88 MET A C 1
ATOM 718 O O . MET A 1 88 ? 3.424 4.060 7.415 1.00 80.88 88 MET A O 1
ATOM 722 N N . PHE A 1 89 ? 3.004 3.861 9.619 1.00 79.44 89 PHE A N 1
ATOM 723 C CA . PHE A 1 89 ? 1.992 4.905 9.690 1.00 79.44 89 PHE A CA 1
ATOM 724 C C . PHE A 1 89 ? 2.591 6.108 10.409 1.00 79.44 89 PHE A C 1
ATOM 726 O O . PHE A 1 89 ? 2.859 6.043 11.605 1.00 79.44 89 PHE A O 1
ATOM 733 N N . ASP A 1 90 ? 2.828 7.196 9.667 1.00 69.94 90 ASP A N 1
ATOM 734 C CA . ASP A 1 90 ? 3.270 8.453 10.267 1.00 69.94 90 ASP A CA 1
ATOM 735 C C . ASP A 1 90 ? 2.087 9.108 10.981 1.00 69.94 90 ASP A C 1
ATOM 737 O O . ASP A 1 90 ? 1.218 9.746 10.378 1.00 69.94 90 ASP A O 1
ATOM 741 N N . MET A 1 91 ? 2.061 8.919 12.292 1.00 70.00 91 MET A N 1
ATOM 742 C CA . MET A 1 91 ? 1.033 9.467 13.164 1.00 70.00 91 MET A CA 1
ATOM 743 C C . MET A 1 91 ? 1.459 10.841 13.737 1.00 70.00 91 MET A C 1
ATOM 745 O O . MET A 1 91 ? 0.638 11.545 14.328 1.00 70.00 91 MET A O 1
ATOM 749 N N . SER A 1 92 ? 2.701 11.297 13.469 1.00 58.09 92 SER A N 1
ATOM 750 C CA . SER A 1 92 ? 3.356 12.458 14.113 1.00 58.09 92 SER A CA 1
ATOM 751 C C . SER A 1 92 ? 2.671 13.807 13.896 1.00 58.09 92 SER A C 1
ATOM 753 O O . SER A 1 92 ? 2.950 14.773 14.606 1.00 58.09 92 SER A O 1
ATOM 755 N N . LYS A 1 93 ? 1.759 13.887 12.922 1.00 56.47 93 LYS A N 1
ATOM 756 C CA . LYS A 1 93 ? 1.020 15.107 12.564 1.00 56.47 93 LYS A CA 1
ATOM 757 C C . LYS A 1 93 ? -0.484 15.012 12.824 1.00 56.47 93 LYS A C 1
ATOM 759 O O . LYS A 1 93 ? -1.198 15.988 12.578 1.00 56.47 93 LYS A O 1
ATOM 764 N N . LYS A 1 94 ? -1.006 13.863 13.270 1.00 56.56 94 LYS A N 1
ATOM 765 C CA . LYS A 1 94 ? -2.454 13.668 13.426 1.00 56.56 94 LYS A CA 1
ATOM 766 C C . LYS A 1 94 ? -2.900 14.071 14.837 1.00 56.56 94 LYS A C 1
ATOM 768 O O . LYS A 1 94 ? -2.448 13.522 15.829 1.00 56.56 94 LYS A O 1
ATOM 773 N N . LYS A 1 95 ? -3.868 14.996 14.904 1.00 59.88 95 LYS A N 1
ATOM 774 C CA . LYS A 1 95 ? -4.661 15.293 16.117 1.00 59.88 95 LYS A CA 1
ATOM 775 C C . LYS A 1 95 ? -5.582 14.131 16.537 1.00 59.88 95 LYS A C 1
ATOM 777 O O . LYS A 1 95 ? -6.211 14.218 17.580 1.00 59.88 95 LYS A O 1
ATOM 782 N N . ASP A 1 96 ? -5.705 13.105 15.693 1.00 76.25 96 ASP A N 1
ATOM 783 C CA . ASP A 1 96 ? -6.609 11.973 15.877 1.00 76.25 96 ASP A CA 1
ATOM 784 C C . ASP A 1 96 ? -5.993 10.703 15.274 1.00 76.25 96 ASP A C 1
ATOM 786 O O . ASP A 1 96 ? -5.956 10.532 14.047 1.00 76.25 96 ASP A O 1
ATOM 790 N N . GLN A 1 97 ? -5.485 9.826 16.143 1.00 78.31 97 GLN A N 1
ATOM 791 C CA . GLN A 1 97 ? -4.892 8.556 15.744 1.00 78.31 97 GLN A CA 1
ATOM 792 C C . GLN A 1 97 ? -5.912 7.538 15.212 1.00 78.31 97 GLN A C 1
ATOM 794 O O . GLN A 1 97 ? -5.540 6.619 14.485 1.00 78.31 97 GLN A O 1
ATOM 799 N N . LYS A 1 98 ? -7.213 7.734 15.459 1.00 83.75 98 LYS A N 1
ATOM 800 C CA . LYS A 1 98 ? -8.270 6.824 14.990 1.00 83.75 98 LYS A CA 1
ATOM 801 C C . LYS A 1 98 ? -8.555 6.952 13.495 1.00 83.75 98 LYS A C 1
ATOM 803 O O . LYS A 1 98 ? -9.243 6.114 12.925 1.00 83.75 98 LYS A O 1
ATOM 808 N N . LYS A 1 99 ? -7.965 7.937 12.810 1.00 81.62 99 LYS A N 1
ATOM 809 C CA . LYS A 1 99 ? -8.086 8.075 11.349 1.00 81.62 99 LYS A CA 1
ATOM 810 C C . LYS A 1 99 ? -7.581 6.862 10.563 1.00 81.62 99 LYS A C 1
ATOM 812 O O . LYS A 1 99 ? -7.964 6.723 9.410 1.00 81.62 99 LYS A O 1
ATOM 817 N N . ILE A 1 100 ? -6.735 6.012 11.150 1.00 84.94 100 ILE A N 1
ATOM 818 C CA . ILE A 1 100 ? -6.295 4.762 10.511 1.00 84.94 100 ILE A CA 1
ATOM 819 C C . ILE A 1 100 ? -7.469 3.809 10.214 1.00 84.94 100 ILE A C 1
ATOM 821 O O . ILE A 1 100 ? -7.413 3.072 9.239 1.00 84.94 100 ILE A O 1
ATOM 825 N N . TYR A 1 101 ? -8.567 3.877 10.978 1.00 89.06 101 TYR A N 1
ATOM 826 C CA . TYR A 1 101 ? -9.766 3.063 10.737 1.00 89.06 101 TYR A CA 1
ATOM 827 C C . TYR A 1 101 ? -10.638 3.569 9.579 1.00 89.06 101 TYR A C 1
ATOM 829 O O . TYR A 1 101 ? -11.569 2.879 9.173 1.00 89.06 101 TYR A O 1
ATOM 837 N N . ASN A 1 102 ? -10.367 4.768 9.052 1.00 88.62 102 ASN A N 1
ATOM 838 C CA . ASN A 1 102 ? -11.121 5.310 7.919 1.00 88.62 102 ASN A CA 1
ATOM 839 C C . ASN A 1 102 ? -10.637 4.751 6.580 1.00 88.62 102 ASN A C 1
ATOM 841 O O . ASN A 1 102 ? -11.317 4.938 5.573 1.00 88.62 102 ASN A O 1
ATOM 845 N N . TYR A 1 103 ? -9.468 4.105 6.554 1.00 90.44 103 TYR A N 1
ATOM 846 C CA . TYR A 1 103 ? -8.932 3.533 5.331 1.00 90.44 103 TYR A CA 1
ATOM 847 C C . TYR A 1 103 ? -9.850 2.430 4.815 1.00 90.44 103 TYR A C 1
ATOM 849 O O . TYR A 1 103 ? -10.133 1.462 5.522 1.00 90.44 103 TYR A O 1
ATOM 857 N N . GLN A 1 104 ? -10.305 2.573 3.571 1.00 93.25 104 GLN A N 1
ATOM 858 C CA . GLN A 1 104 ? -11.101 1.537 2.911 1.00 93.25 104 GLN A CA 1
ATOM 859 C C . GLN A 1 104 ? -10.221 0.550 2.152 1.00 93.25 104 GLN A C 1
ATOM 861 O O . GLN A 1 104 ? -10.672 -0.535 1.815 1.00 93.25 104 GLN A O 1
ATOM 866 N N . ALA A 1 105 ? -8.963 0.890 1.891 1.00 93.31 105 ALA A N 1
ATOM 867 C CA . ALA A 1 105 ? -8.022 -0.029 1.281 1.00 93.31 105 ALA A CA 1
ATOM 868 C C . ALA A 1 105 ? -6.577 0.353 1.603 1.00 93.31 105 ALA A C 1
ATOM 870 O O . ALA A 1 105 ? -6.274 1.504 1.933 1.00 93.31 105 ALA A O 1
ATOM 871 N N . LEU A 1 106 ? -5.689 -0.631 1.479 1.00 92.50 106 LEU A N 1
ATOM 872 C CA . LEU A 1 106 ? -4.258 -0.481 1.711 1.00 92.50 106 LEU A CA 1
ATOM 873 C C . LEU A 1 106 ? -3.481 -1.112 0.560 1.00 92.50 106 LEU A C 1
ATOM 875 O O . LEU A 1 106 ? -3.607 -2.308 0.295 1.00 92.50 106 LEU A O 1
ATOM 879 N N . GLY A 1 107 ? -2.622 -0.320 -0.072 1.00 90.94 107 GLY A N 1
ATOM 880 C CA . GLY A 1 107 ? -1.580 -0.825 -0.956 1.00 90.94 107 GLY A CA 1
ATOM 881 C C . GLY A 1 107 ? -0.214 -0.715 -0.292 1.00 90.94 107 GLY A C 1
ATOM 882 O O . GLY A 1 107 ? 0.121 0.327 0.274 1.00 90.94 107 GLY A O 1
ATOM 883 N N . CYS A 1 108 ? 0.638 -1.733 -0.431 1.00 89.06 108 CYS A N 1
ATOM 884 C CA . CYS A 1 108 ? 2.058 -1.607 -0.090 1.00 89.06 108 CYS A CA 1
ATOM 885 C C . CYS A 1 108 ? 2.955 -2.015 -1.258 1.00 89.06 108 CYS A C 1
ATOM 887 O O . CYS A 1 108 ? 2.816 -3.102 -1.811 1.00 89.06 108 CYS A O 1
ATOM 889 N N . GLY A 1 109 ? 3.889 -1.134 -1.619 1.00 86.81 109 GLY A N 1
ATOM 890 C CA . GLY A 1 109 ? 4.893 -1.377 -2.645 1.00 86.81 109 GLY A CA 1
ATOM 891 C C . GLY A 1 109 ? 6.242 -1.733 -2.033 1.00 86.81 109 GLY A C 1
ATOM 892 O O . GLY A 1 109 ? 6.766 -0.997 -1.189 1.00 86.81 109 GLY A O 1
ATOM 893 N N . LEU A 1 110 ? 6.816 -2.835 -2.502 1.00 82.19 110 LEU A N 1
ATOM 894 C CA . LEU A 1 110 ? 8.196 -3.225 -2.296 1.00 82.19 110 LEU A CA 1
ATOM 895 C C . LEU A 1 110 ? 9.031 -2.800 -3.486 1.00 82.19 110 LEU A C 1
ATOM 897 O O . LEU A 1 110 ? 8.735 -3.098 -4.645 1.00 82.19 110 LEU A O 1
ATOM 901 N N . TRP A 1 111 ? 10.137 -2.155 -3.183 1.00 79.50 111 TRP A N 1
ATOM 902 C CA . TRP A 1 111 ? 10.970 -1.557 -4.193 1.00 79.50 111 TRP A CA 1
ATOM 903 C C . TRP A 1 111 ? 12.390 -2.128 -4.112 1.00 79.50 111 TRP A C 1
ATOM 905 O O . TRP A 1 111 ? 12.835 -2.553 -3.045 1.00 79.50 111 TRP A O 1
ATOM 915 N N . ARG A 1 112 ? 13.116 -2.144 -5.238 1.00 72.31 112 ARG A N 1
ATOM 916 C CA . ARG A 1 112 ? 14.559 -2.452 -5.300 1.00 72.31 112 ARG A CA 1
ATOM 917 C C . ARG A 1 112 ? 15.372 -1.175 -5.395 1.00 72.31 112 ARG A C 1
ATOM 919 O O . ARG A 1 112 ? 14.904 -0.210 -5.981 1.00 72.31 112 ARG A O 1
ATOM 926 N N . ARG A 1 113 ? 16.619 -1.184 -4.907 1.00 65.69 113 ARG A N 1
ATOM 927 C CA . ARG A 1 113 ? 17.524 -0.011 -4.940 1.00 65.69 113 ARG A CA 1
ATOM 928 C C . ARG A 1 113 ? 17.561 0.687 -6.308 1.00 65.69 113 ARG A C 1
ATOM 930 O O . ARG A 1 113 ? 17.751 1.901 -6.379 1.00 65.69 113 ARG A O 1
ATOM 937 N N . VAL A 1 114 ? 17.446 -0.110 -7.362 1.00 64.38 114 VAL A N 1
ATOM 938 C CA . VAL A 1 114 ? 17.356 0.306 -8.757 1.00 64.38 114 VAL A CA 1
ATOM 939 C C . VAL A 1 114 ? 16.078 -0.279 -9.354 1.00 64.38 114 VAL A C 1
ATOM 941 O O . VAL A 1 114 ? 15.770 -1.449 -9.136 1.00 64.38 114 VAL A O 1
ATOM 944 N N . GLY A 1 115 ? 15.329 0.544 -10.080 1.00 65.25 115 GLY A N 1
ATOM 945 C CA . GLY A 1 115 ? 14.044 0.175 -10.669 1.00 65.25 115 GLY A CA 1
ATOM 946 C C . GLY A 1 115 ? 13.083 1.359 -10.689 1.00 65.25 115 GLY A C 1
ATOM 947 O O . GLY A 1 115 ? 13.127 2.210 -9.812 1.00 65.25 115 GLY A O 1
ATOM 948 N N . ALA A 1 116 ? 12.231 1.431 -11.703 1.00 70.50 116 ALA A N 1
ATOM 949 C CA . ALA A 1 116 ? 11.228 2.482 -11.865 1.00 70.50 116 ALA A CA 1
ATOM 950 C C . ALA A 1 116 ? 9.848 2.063 -11.341 1.00 70.50 116 ALA A C 1
ATOM 952 O O . ALA A 1 116 ? 8.984 2.897 -11.102 1.00 70.50 116 ALA A O 1
ATOM 953 N N . ILE A 1 117 ? 9.646 0.760 -11.147 1.00 75.88 117 ILE A N 1
ATOM 954 C CA . ILE A 1 117 ? 8.402 0.160 -10.668 1.00 75.88 117 ILE A CA 1
ATOM 955 C C . ILE A 1 117 ? 8.676 -0.682 -9.416 1.00 75.88 117 ILE A C 1
ATOM 957 O O . ILE A 1 117 ? 9.821 -1.116 -9.215 1.00 75.88 117 ILE A O 1
ATOM 961 N N . PRO A 1 118 ? 7.659 -0.936 -8.575 1.00 79.44 118 PRO A N 1
ATOM 962 C CA . PRO A 1 118 ? 7.813 -1.872 -7.474 1.00 79.44 118 PRO A CA 1
ATOM 963 C C . PRO A 1 118 ? 8.156 -3.272 -8.014 1.00 79.44 118 PRO A C 1
ATOM 965 O O . PRO A 1 118 ? 7.594 -3.731 -9.011 1.00 79.44 118 PRO A O 1
ATOM 968 N N . VAL A 1 119 ? 9.094 -3.963 -7.357 1.00 79.81 119 VAL A N 1
ATOM 969 C CA . VAL A 1 119 ? 9.396 -5.376 -7.664 1.00 79.81 119 VAL A CA 1
ATOM 970 C C . VAL A 1 119 ? 8.239 -6.269 -7.242 1.00 79.81 119 VAL A C 1
ATOM 972 O O . VAL A 1 119 ? 7.952 -7.262 -7.908 1.00 79.81 119 VAL A O 1
ATOM 975 N N . ALA A 1 120 ? 7.582 -5.886 -6.154 1.00 81.44 120 ALA A N 1
ATOM 976 C CA . ALA A 1 120 ? 6.407 -6.529 -5.619 1.00 81.44 120 ALA A CA 1
ATOM 977 C C . ALA A 1 120 ? 5.479 -5.456 -5.074 1.00 81.44 120 ALA A C 1
ATOM 979 O O . ALA A 1 120 ? 5.945 -4.486 -4.483 1.00 81.44 120 ALA A O 1
ATOM 980 N N . ASN A 1 121 ? 4.179 -5.626 -5.209 1.00 86.38 121 ASN A N 1
ATOM 981 C CA . ASN A 1 121 ? 3.229 -4.856 -4.424 1.00 86.38 121 ASN A CA 1
ATOM 982 C C . ASN A 1 121 ? 2.015 -5.717 -4.130 1.00 86.38 121 ASN A C 1
ATOM 984 O O . ASN A 1 121 ? 1.724 -6.671 -4.851 1.00 86.38 121 ASN A O 1
ATOM 988 N N . PHE A 1 122 ? 1.331 -5.370 -3.054 1.00 88.94 122 PHE A N 1
ATOM 989 C CA . PHE A 1 122 ? 0.083 -6.007 -2.704 1.00 88.94 122 PHE A CA 1
ATOM 990 C C . PHE A 1 122 ? -1.001 -4.968 -2.476 1.00 88.94 122 PHE A C 1
ATOM 992 O O . PHE A 1 122 ? -0.716 -3.807 -2.159 1.00 88.94 122 PHE A O 1
ATOM 999 N N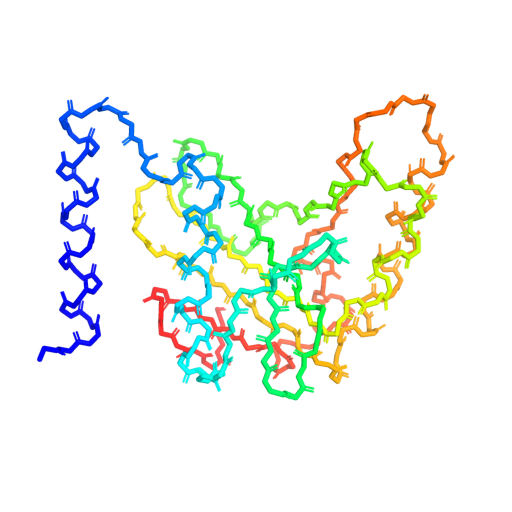 . TRP A 1 123 ? -2.240 -5.416 -2.612 1.00 92.19 123 TRP A N 1
ATOM 1000 C CA . TRP A 1 123 ? -3.434 -4.627 -2.387 1.00 92.19 123 TRP A CA 1
ATOM 1001 C C . TRP A 1 123 ? -4.442 -5.396 -1.537 1.00 92.19 123 TRP A C 1
ATOM 1003 O O . TRP A 1 123 ? -4.762 -6.548 -1.828 1.00 92.19 123 TRP A O 1
ATOM 1013 N N . ILE A 1 124 ? -4.952 -4.722 -0.507 1.00 94.12 124 ILE A N 1
ATOM 1014 C CA . ILE A 1 124 ? -6.009 -5.201 0.382 1.00 94.12 124 ILE A CA 1
ATOM 1015 C C . ILE A 1 124 ? -7.212 -4.285 0.189 1.00 94.12 124 ILE A C 1
ATOM 1017 O O . ILE A 1 124 ? -7.143 -3.093 0.497 1.00 94.12 124 ILE A O 1
ATOM 1021 N N . GLY A 1 125 ? -8.298 -4.851 -0.333 1.00 93.25 125 GLY A N 1
ATOM 1022 C CA . GLY A 1 125 ? -9.512 -4.109 -0.658 1.00 93.25 125 GLY A CA 1
ATOM 1023 C C . GLY A 1 125 ? -10.476 -3.892 0.522 1.00 93.25 125 GLY A C 1
ATOM 1024 O O . GLY A 1 125 ? -10.235 -4.384 1.633 1.00 93.25 125 GLY A O 1
ATOM 1025 N N . PRO A 1 126 ? -11.609 -3.210 0.262 1.00 93.50 126 PRO A N 1
ATOM 1026 C CA . PRO A 1 126 ? -12.622 -2.858 1.268 1.00 93.50 126 PRO A CA 1
ATOM 1027 C C . PRO A 1 126 ? -13.196 -4.031 2.058 1.00 93.50 126 PRO A C 1
ATOM 1029 O O . PRO A 1 126 ? -13.459 -3.900 3.255 1.00 93.50 126 PRO A O 1
ATOM 1032 N N . ASP A 1 127 ? -13.317 -5.195 1.425 1.00 95.38 127 ASP A N 1
ATOM 1033 C CA . ASP A 1 127 ? -13.875 -6.396 2.054 1.00 95.38 127 ASP A CA 1
ATOM 1034 C C . ASP A 1 127 ? -12.939 -7.020 3.100 1.00 95.38 127 ASP A C 1
ATOM 1036 O O . ASP A 1 127 ? -13.349 -7.857 3.911 1.00 95.38 127 ASP A O 1
ATOM 1040 N N . HIS A 1 128 ? -11.663 -6.629 3.099 1.00 96.38 128 HIS A N 1
ATOM 1041 C CA . HIS A 1 128 ? -10.629 -7.274 3.904 1.00 96.38 128 HIS A CA 1
ATOM 1042 C C . HIS A 1 128 ? -9.865 -6.308 4.802 1.00 96.38 128 HIS A C 1
ATOM 1044 O O . HIS A 1 128 ? -9.335 -6.742 5.821 1.00 96.38 128 HIS A O 1
ATOM 1050 N N . ILE A 1 129 ? -9.862 -5.002 4.513 1.00 94.44 129 ILE A N 1
ATOM 1051 C CA . ILE A 1 129 ? -9.098 -4.016 5.291 1.00 94.44 129 ILE A CA 1
ATOM 1052 C C . ILE A 1 129 ? -9.449 -4.029 6.786 1.00 94.44 129 ILE A C 1
ATOM 1054 O O . ILE A 1 129 ? -8.568 -3.915 7.636 1.00 94.44 129 ILE A O 1
ATOM 1058 N N . LYS A 1 130 ? -10.722 -4.268 7.127 1.00 95.00 130 LYS A N 1
ATOM 1059 C CA . LYS A 1 130 ? -11.187 -4.331 8.522 1.00 95.00 130 LYS A CA 1
ATOM 1060 C C . LYS A 1 130 ? -10.618 -5.520 9.296 1.00 95.00 130 LYS A C 1
ATOM 1062 O O . LYS A 1 130 ? -10.528 -5.456 10.519 1.00 95.00 130 LYS A O 1
ATOM 1067 N N . LYS A 1 131 ? -10.178 -6.580 8.607 1.00 96.38 131 LYS A N 1
ATOM 1068 C CA . LYS A 1 131 ? -9.472 -7.708 9.234 1.00 96.38 131 LYS A CA 1
ATOM 1069 C C . LYS A 1 131 ? -8.137 -7.264 9.852 1.00 96.38 131 LYS A C 1
ATOM 1071 O O . LYS A 1 131 ? -7.661 -7.920 10.768 1.00 96.38 131 LYS A O 1
ATOM 1076 N N . LEU A 1 132 ? -7.570 -6.128 9.419 1.00 94.38 132 LEU A N 1
ATOM 1077 C CA . LEU A 1 132 ? -6.345 -5.550 9.987 1.00 94.38 132 LEU A CA 1
ATOM 1078 C C . LEU A 1 132 ? -6.570 -4.707 11.249 1.00 94.38 132 LEU A C 1
ATOM 1080 O O . LEU A 1 132 ? -5.593 -4.230 11.823 1.00 94.38 132 LEU A O 1
ATOM 1084 N N . HIS A 1 133 ? -7.813 -4.511 11.708 1.00 94.38 133 HIS A N 1
ATOM 1085 C CA . HIS A 1 133 ? -8.086 -3.710 12.908 1.00 94.38 133 HIS A CA 1
ATOM 1086 C C . HIS A 1 133 ? -7.255 -4.122 14.135 1.00 94.38 133 HIS A C 1
ATOM 1088 O O . HIS A 1 133 ? -6.713 -3.218 14.761 1.00 94.38 133 HIS A O 1
ATOM 1094 N N . PRO A 1 134 ? -7.021 -5.417 14.434 1.00 94.69 134 PRO A N 1
ATOM 1095 C CA . PRO A 1 134 ? -6.142 -5.800 15.542 1.00 94.69 134 PRO A CA 1
ATOM 1096 C C . PRO A 1 134 ? -4.707 -5.255 15.420 1.00 94.69 134 PRO A C 1
ATOM 1098 O O . PRO A 1 134 ? -4.076 -4.904 16.417 1.00 94.69 134 PRO A O 1
ATOM 1101 N N . LEU A 1 135 ? -4.177 -5.130 14.196 1.00 92.88 135 LEU A N 1
ATOM 1102 C CA . LEU A 1 135 ? -2.873 -4.502 13.956 1.00 92.88 135 LEU A CA 1
ATOM 1103 C C . LEU A 1 135 ? -2.939 -2.981 14.122 1.00 92.88 135 LEU A C 1
ATOM 1105 O O . LEU A 1 135 ? -1.984 -2.383 14.619 1.00 92.88 135 LEU A O 1
ATOM 1109 N N . PHE A 1 136 ? -4.050 -2.352 13.734 1.00 91.19 136 PHE A N 1
ATOM 1110 C CA . PHE A 1 136 ? -4.277 -0.921 13.951 1.00 91.19 136 PHE A CA 1
ATOM 1111 C C . PHE A 1 136 ? -4.419 -0.587 15.438 1.00 91.19 136 PHE A C 1
ATOM 1113 O O . PHE A 1 136 ? -3.825 0.391 15.887 1.00 91.19 136 PHE A O 1
ATOM 1120 N N . ASP A 1 137 ? -5.120 -1.426 16.202 1.00 91.12 137 ASP A N 1
ATOM 1121 C CA . ASP A 1 137 ? -5.246 -1.318 17.656 1.00 91.12 137 ASP A CA 1
ATOM 1122 C C . ASP A 1 137 ? -3.859 -1.352 18.299 1.00 91.12 137 ASP A C 1
ATOM 1124 O O . ASP A 1 137 ? -3.499 -0.441 19.042 1.00 91.12 137 ASP A O 1
ATOM 1128 N N . ARG A 1 138 ? -3.022 -2.329 17.920 1.00 89.81 138 ARG A N 1
ATOM 1129 C CA . ARG A 1 138 ? -1.633 -2.411 18.390 1.00 89.81 138 ARG A CA 1
ATOM 1130 C C . ARG A 1 138 ? -0.837 -1.149 18.052 1.00 89.81 138 ARG A C 1
ATOM 1132 O O . ARG A 1 138 ? -0.145 -0.616 18.914 1.00 89.81 138 ARG A O 1
ATOM 1139 N N . VAL A 1 139 ? -0.943 -0.658 16.816 1.00 85.62 139 VAL A N 1
ATOM 1140 C CA . VAL A 1 139 ? -0.279 0.577 16.362 1.00 85.62 139 VAL A CA 1
ATOM 1141 C C . VAL A 1 139 ? -0.729 1.794 17.179 1.00 85.62 139 VAL A C 1
ATOM 1143 O O . VAL A 1 139 ? 0.100 2.644 17.500 1.00 85.62 139 VAL A O 1
ATOM 1146 N N . ILE A 1 140 ? -2.011 1.891 17.529 1.00 85.75 140 ILE A N 1
ATOM 1147 C CA . ILE A 1 140 ? -2.557 2.977 18.352 1.00 85.75 140 ILE A CA 1
ATOM 1148 C C . ILE A 1 140 ? -2.112 2.840 19.808 1.00 85.75 140 ILE A C 1
ATOM 1150 O O . ILE A 1 140 ? -1.652 3.812 20.396 1.00 85.75 140 ILE A O 1
ATOM 1154 N N . GLU A 1 141 ? -2.167 1.645 20.386 1.00 86.62 141 GLU A N 1
ATOM 1155 C CA . GLU A 1 141 ? -1.705 1.421 21.753 1.00 86.62 141 GLU A CA 1
ATOM 1156 C C . GLU A 1 141 ? -0.210 1.710 21.917 1.00 86.62 141 GLU A C 1
ATOM 1158 O O . GLU A 1 141 ? 0.210 2.308 22.907 1.00 86.62 141 GLU A O 1
ATOM 1163 N N . GLU A 1 142 ? 0.615 1.275 20.961 1.00 82.38 142 GLU A N 1
ATOM 1164 C CA . GLU A 1 142 ? 2.047 1.581 20.936 1.00 82.38 142 GLU A CA 1
ATOM 1165 C C . GLU A 1 142 ? 2.302 3.080 20.803 1.00 82.38 142 GLU A C 1
ATOM 1167 O O . GLU A 1 142 ? 3.309 3.576 21.308 1.00 82.38 142 GLU A O 1
ATOM 1172 N N . TYR A 1 143 ? 1.407 3.797 20.119 1.00 78.06 143 TYR A N 1
ATOM 1173 C CA . TYR A 1 143 ? 1.470 5.244 20.002 1.00 78.06 143 TYR A CA 1
ATOM 1174 C C . TYR A 1 143 ? 1.141 5.918 21.338 1.00 78.06 143 TYR A C 1
ATOM 1176 O O . TYR A 1 143 ? 1.958 6.685 21.844 1.00 78.06 143 TYR A O 1
ATOM 1184 N N . ASP A 1 144 ? -0.002 5.579 21.936 1.00 79.12 144 ASP A N 1
ATOM 1185 C CA . ASP A 1 144 ? -0.509 6.193 23.169 1.00 79.12 144 ASP A CA 1
ATOM 1186 C C . ASP A 1 144 ? 0.437 5.989 24.366 1.00 79.12 144 ASP A C 1
ATOM 1188 O O . ASP A 1 144 ? 0.478 6.806 25.285 1.00 79.12 144 ASP A O 1
ATOM 1192 N N . LYS A 1 145 ? 1.239 4.916 24.351 1.00 80.38 145 LYS A N 1
ATOM 1193 C CA . LYS A 1 145 ? 2.233 4.603 25.391 1.00 80.38 145 LYS A CA 1
ATOM 1194 C C . LYS A 1 145 ? 3.528 5.430 25.293 1.00 80.38 145 LYS A C 1
ATOM 1196 O O . LYS A 1 145 ? 4.358 5.327 26.195 1.00 80.38 145 LYS A O 1
ATOM 1201 N N . ARG A 1 146 ? 3.765 6.202 24.221 1.00 70.56 146 ARG A N 1
ATOM 1202 C CA . ARG A 1 146 ? 5.052 6.892 23.980 1.00 70.56 146 ARG A CA 1
ATOM 1203 C C . ARG A 1 146 ? 4.974 8.403 24.219 1.00 70.56 146 ARG A C 1
ATOM 1205 O O . ARG A 1 146 ? 4.144 9.097 23.650 1.00 70.56 146 ARG A O 1
ATOM 1212 N N . GLU A 1 147 ? 5.939 8.929 24.976 1.00 60.00 147 GLU A N 1
ATOM 1213 C CA . GLU A 1 147 ? 6.025 10.357 25.338 1.00 60.00 147 GLU A CA 1
ATOM 1214 C C . GLU A 1 147 ? 6.669 11.264 24.263 1.00 60.00 147 GLU A C 1
ATOM 1216 O O . GLU A 1 147 ? 6.628 12.486 24.393 1.00 60.00 147 GLU A O 1
ATOM 1221 N N . THR A 1 148 ? 7.281 10.721 23.197 1.00 54.38 148 THR A N 1
ATOM 1222 C CA . THR A 1 148 ? 8.082 11.517 22.236 1.00 54.38 148 THR A CA 1
ATOM 1223 C C . THR A 1 148 ? 7.623 11.394 20.774 1.00 54.38 148 THR A C 1
ATOM 1225 O O . THR A 1 148 ? 7.338 10.319 20.252 1.00 54.38 148 THR A O 1
ATOM 1228 N N . GLY A 1 149 ? 7.538 12.549 20.104 1.00 51.81 149 GLY A N 1
ATOM 1229 C CA . GLY A 1 149 ? 6.773 12.803 18.875 1.00 51.81 149 GLY A CA 1
ATOM 1230 C C . GLY A 1 149 ? 7.381 12.404 17.522 1.00 51.81 149 GLY A C 1
ATOM 1231 O O . GLY A 1 149 ? 7.158 13.119 16.547 1.00 51.81 149 GLY A O 1
ATOM 1232 N N . ARG A 1 150 ? 8.099 11.279 17.402 1.00 52.16 150 ARG A N 1
ATOM 1233 C CA . ARG A 1 150 ? 8.398 10.687 16.078 1.00 52.16 150 ARG A CA 1
ATOM 1234 C C . ARG A 1 150 ? 7.907 9.243 16.033 1.00 52.16 150 ARG A C 1
ATOM 1236 O O . ARG A 1 150 ? 8.402 8.387 16.757 1.00 52.16 150 ARG A O 1
ATOM 1243 N N . GLN A 1 151 ? 6.863 9.029 15.236 1.00 54.84 151 G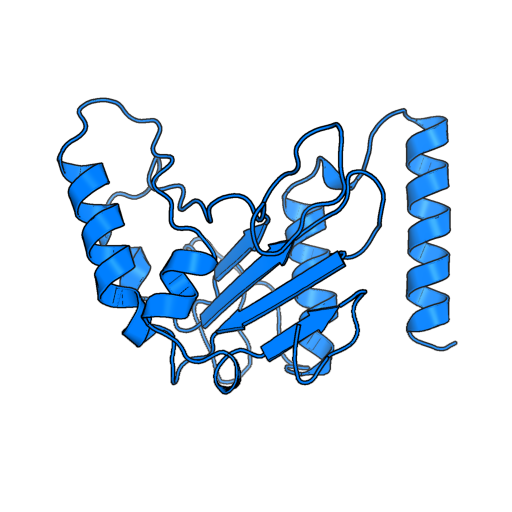LN A N 1
ATOM 1244 C CA . GLN A 1 151 ? 5.901 7.942 15.405 1.00 54.84 151 GLN A CA 1
ATOM 1245 C C . GLN A 1 151 ? 6.016 6.969 14.237 1.00 54.84 151 GLN A C 1
ATOM 1247 O O . GLN A 1 151 ? 5.293 7.070 13.252 1.00 54.84 151 GLN A O 1
ATOM 1252 N N . GLU A 1 152 ? 6.979 6.059 14.335 1.00 62.53 152 GLU A N 1
ATOM 1253 C CA . GLU A 1 152 ? 7.159 4.971 13.376 1.00 62.53 152 GLU A CA 1
ATOM 1254 C C . GLU A 1 152 ? 6.537 3.696 13.959 1.00 62.53 152 GLU A C 1
ATOM 1256 O O . GLU A 1 152 ? 7.241 2.760 14.332 1.00 62.53 152 GLU A O 1
ATOM 1261 N N . ASN A 1 153 ? 5.210 3.672 14.105 1.00 72.88 153 ASN A N 1
ATOM 1262 C CA . ASN A 1 153 ? 4.519 2.437 14.473 1.00 72.88 153 ASN A CA 1
ATOM 1263 C C . ASN A 1 153 ? 4.238 1.639 13.209 1.00 72.88 153 ASN A C 1
ATOM 1265 O O . ASN A 1 153 ? 3.838 2.193 12.175 1.00 72.88 153 ASN A O 1
ATOM 1269 N N . THR A 1 154 ? 4.520 0.341 13.284 1.00 84.31 154 THR A N 1
ATOM 1270 C CA . THR A 1 154 ? 4.602 -0.489 12.091 1.00 84.31 154 THR A CA 1
ATOM 1271 C C . THR A 1 154 ? 4.024 -1.886 12.283 1.00 84.31 154 THR A C 1
ATOM 1273 O O . THR A 1 154 ? 3.946 -2.413 13.395 1.00 84.31 154 THR A O 1
ATOM 1276 N N . PHE A 1 155 ? 3.646 -2.515 11.174 1.00 86.81 155 PHE A N 1
ATOM 1277 C CA . PHE A 1 155 ? 3.438 -3.959 11.104 1.00 86.81 155 PHE A CA 1
ATOM 1278 C C . PHE A 1 155 ? 4.043 -4.527 9.820 1.00 86.81 155 PHE A C 1
ATOM 1280 O O . PHE A 1 155 ? 4.196 -3.814 8.829 1.00 86.81 155 PHE A O 1
ATOM 1287 N N . THR A 1 156 ? 4.448 -5.793 9.837 1.00 87.69 156 THR A N 1
ATOM 1288 C CA . THR A 1 156 ? 5.063 -6.461 8.678 1.00 87.69 156 THR A CA 1
ATOM 1289 C C . THR A 1 156 ? 4.019 -7.117 7.781 1.00 87.69 156 THR A C 1
ATOM 1291 O O . THR A 1 156 ? 2.862 -7.284 8.166 1.00 87.69 156 THR A O 1
ATOM 1294 N N . LEU A 1 157 ? 4.439 -7.540 6.586 1.00 87.00 157 LEU A N 1
ATOM 1295 C CA . LEU A 1 157 ? 3.598 -8.366 5.723 1.00 87.00 157 LEU A CA 1
ATOM 1296 C C . LEU A 1 157 ? 3.258 -9.715 6.378 1.00 87.00 157 LEU A C 1
ATOM 1298 O O . LEU A 1 157 ? 2.122 -10.152 6.295 1.00 87.00 157 LEU A O 1
ATOM 1302 N N . GLN A 1 158 ? 4.190 -10.346 7.097 1.00 88.56 158 GLN A N 1
ATOM 1303 C CA . GLN A 1 158 ? 3.909 -11.595 7.827 1.00 88.56 158 GLN A CA 1
ATOM 1304 C C . GLN A 1 158 ? 2.750 -11.413 8.803 1.00 88.56 158 GLN A C 1
ATOM 1306 O O . GLN A 1 158 ? 1.854 -12.242 8.847 1.00 88.56 158 GLN A O 1
ATOM 1311 N N . GLN A 1 159 ? 2.738 -10.291 9.524 1.00 91.88 159 GLN A N 1
ATOM 1312 C CA . GLN A 1 159 ? 1.664 -9.978 10.458 1.00 91.88 159 GLN A CA 1
ATOM 1313 C C . GLN A 1 159 ? 0.333 -9.741 9.748 1.00 91.88 159 GLN A C 1
ATOM 1315 O O . GLN A 1 159 ? -0.698 -10.097 10.289 1.00 91.88 159 GLN A O 1
ATOM 1320 N N . ILE A 1 160 ? 0.323 -9.177 8.537 1.00 91.50 160 ILE A N 1
ATOM 1321 C CA . ILE A 1 160 ? -0.900 -9.075 7.719 1.00 91.50 160 ILE A CA 1
ATOM 1322 C C . ILE A 1 160 ? -1.426 -10.464 7.358 1.00 91.50 160 ILE A C 1
ATOM 1324 O O . ILE A 1 160 ? -2.626 -10.707 7.466 1.00 91.50 160 ILE A O 1
ATOM 1328 N N . LEU A 1 161 ? -0.530 -11.369 6.958 1.00 91.62 161 LEU A N 1
ATOM 1329 C CA . LEU A 1 161 ? -0.868 -12.734 6.550 1.00 91.62 161 LEU A CA 1
ATOM 1330 C C . LEU A 1 161 ? -1.392 -13.602 7.710 1.00 91.62 161 LEU A C 1
ATOM 1332 O O . LEU A 1 161 ? -2.003 -14.636 7.468 1.00 91.62 161 LEU A O 1
ATOM 1336 N N . GLU A 1 162 ? -1.225 -13.170 8.965 1.00 94.38 162 GLU A N 1
ATOM 1337 C CA . GLU A 1 162 ? -1.894 -13.782 10.125 1.00 94.38 162 GLU A CA 1
ATOM 1338 C C . GLU A 1 162 ? -3.411 -13.490 10.160 1.00 94.38 162 GLU A C 1
ATOM 1340 O O . GLU A 1 162 ? -4.160 -14.245 10.778 1.00 94.38 162 GLU A O 1
ATOM 1345 N N . TYR A 1 163 ? -3.876 -12.417 9.502 1.00 95.06 163 TYR A N 1
ATOM 1346 C CA . TYR A 1 163 ? -5.281 -11.969 9.523 1.00 95.06 163 TYR A CA 1
ATOM 1347 C C . TYR A 1 163 ? -5.981 -12.035 8.162 1.00 95.06 163 TYR A C 1
ATOM 1349 O O . TYR A 1 163 ? -7.214 -12.030 8.101 1.00 95.06 163 TYR A O 1
ATOM 1357 N N . ILE A 1 164 ? -5.222 -12.048 7.068 1.00 93.44 164 ILE A N 1
ATOM 1358 C CA . ILE A 1 164 ? -5.742 -12.048 5.700 1.00 93.44 164 ILE A CA 1
ATOM 1359 C C . ILE A 1 164 ? -5.121 -13.214 4.941 1.00 93.44 164 ILE A C 1
ATOM 1361 O O . ILE A 1 164 ? -3.901 -13.3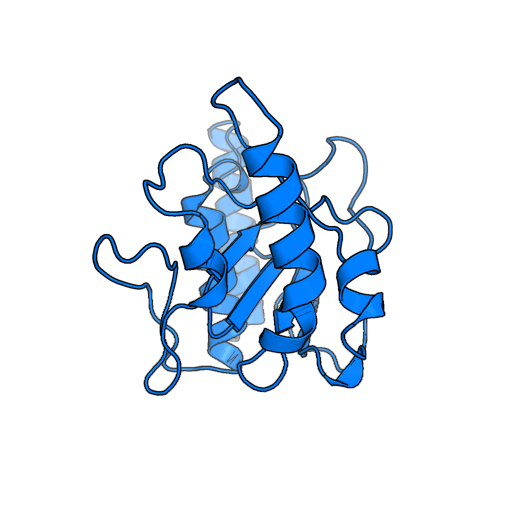39 4.874 1.00 93.44 164 ILE A O 1
ATOM 1365 N N . GLU A 1 165 ? -5.972 -14.053 4.352 1.00 90.75 165 GLU A N 1
ATOM 1366 C CA . GLU A 1 165 ? -5.524 -15.152 3.500 1.00 90.75 165 GLU A CA 1
ATOM 1367 C C . GLU A 1 165 ? -4.863 -14.607 2.226 1.00 90.75 165 GLU A C 1
ATOM 1369 O O . GLU A 1 165 ? -5.322 -13.620 1.660 1.00 90.75 165 GLU A O 1
ATOM 1374 N N . GLU A 1 166 ? -3.824 -15.269 1.713 1.00 88.69 166 GLU A N 1
ATOM 1375 C CA . GLU A 1 166 ? -3.107 -14.798 0.515 1.00 88.69 166 GLU A CA 1
ATOM 1376 C C . GLU A 1 166 ? -4.016 -14.603 -0.709 1.00 88.69 166 GLU A C 1
ATOM 1378 O O . GLU A 1 166 ? -3.783 -13.685 -1.491 1.00 88.69 166 GLU A O 1
ATOM 1383 N N . LYS A 1 167 ? -5.078 -15.414 -0.840 1.00 89.94 167 LYS A N 1
ATOM 1384 C CA . LYS A 1 167 ? -6.085 -15.320 -1.915 1.00 89.94 167 LYS A CA 1
ATOM 1385 C C . LYS A 1 167 ? -6.949 -14.051 -1.848 1.00 89.94 167 LYS A C 1
ATOM 1387 O O . LYS A 1 167 ? -7.536 -13.659 -2.851 1.00 89.94 167 LYS A O 1
ATOM 1392 N N . ASP A 1 168 ? -7.047 -13.447 -0.664 1.00 92.31 168 ASP A N 1
ATOM 1393 C CA . ASP A 1 168 ? -7.800 -12.217 -0.395 1.00 92.31 168 ASP A CA 1
ATOM 1394 C C . ASP A 1 168 ? -6.934 -10.968 -0.678 1.00 92.31 168 ASP A C 1
ATOM 1396 O O . ASP A 1 168 ? -7.380 -9.828 -0.526 1.00 92.31 168 ASP A O 1
ATOM 1400 N N . ILE A 1 169 ? -5.674 -11.172 -1.076 1.00 91.00 169 ILE A N 1
ATOM 1401 C CA . ILE A 1 169 ? -4.715 -10.131 -1.422 1.00 91.00 169 ILE A CA 1
ATOM 1402 C C . ILE A 1 169 ? -4.471 -10.171 -2.925 1.00 91.00 169 ILE A C 1
ATOM 1404 O O . ILE A 1 169 ? -4.209 -11.218 -3.514 1.00 91.00 169 ILE A O 1
ATOM 1408 N N . ILE A 1 170 ? -4.506 -9.002 -3.559 1.00 89.69 170 ILE A N 1
ATOM 1409 C CA . ILE A 1 170 ? -4.106 -8.893 -4.957 1.00 89.69 170 ILE A CA 1
ATOM 1410 C C . ILE A 1 170 ? -2.608 -8.623 -5.018 1.00 89.69 170 ILE A C 1
ATOM 1412 O O . ILE A 1 170 ? -2.133 -7.598 -4.522 1.00 89.69 170 ILE A O 1
ATOM 1416 N N . TRP A 1 171 ? -1.881 -9.524 -5.670 1.00 88.31 171 TRP A N 1
ATOM 1417 C CA . TRP A 1 171 ? -0.432 -9.474 -5.787 1.00 88.31 171 TRP A CA 1
ATOM 1418 C C . TRP A 1 171 ? 0.021 -8.993 -7.152 1.00 88.31 171 TRP A C 1
ATOM 1420 O O . TRP A 1 171 ? -0.569 -9.288 -8.191 1.00 88.31 171 TRP A O 1
ATOM 1430 N N . PHE A 1 172 ? 1.141 -8.289 -7.143 1.00 84.69 172 PHE A N 1
ATOM 1431 C CA . PHE A 1 172 ? 1.807 -7.823 -8.340 1.00 84.69 172 PHE A CA 1
ATOM 1432 C C . PHE A 1 172 ? 3.296 -8.093 -8.236 1.00 84.69 172 PHE A C 1
ATOM 1434 O O . PHE A 1 172 ? 3.904 -7.914 -7.176 1.00 84.69 172 PHE A O 1
ATOM 1441 N N . ARG A 1 173 ? 3.900 -8.454 -9.364 1.00 83.06 173 ARG A N 1
ATOM 1442 C CA . ARG A 1 173 ? 5.335 -8.662 -9.502 1.00 83.06 173 ARG A CA 1
ATOM 1443 C C . ARG A 1 173 ? 5.819 -8.019 -10.791 1.00 83.06 173 ARG A C 1
ATOM 1445 O O . ARG A 1 173 ? 5.301 -8.301 -11.866 1.00 83.06 173 ARG A O 1
ATOM 1452 N N . TYR A 1 174 ? 6.806 -7.133 -10.680 1.00 78.25 174 TYR A N 1
ATOM 1453 C CA . TYR A 1 174 ? 7.304 -6.324 -11.802 1.00 78.25 174 TYR A CA 1
ATOM 1454 C C . TYR A 1 174 ? 6.183 -5.636 -12.597 1.00 78.25 174 TYR A C 1
ATOM 1456 O O . TYR A 1 174 ? 6.193 -5.605 -13.825 1.00 78.25 174 TYR A O 1
ATOM 1464 N N . GLY A 1 175 ? 5.208 -5.075 -11.879 1.00 74.62 175 GLY A N 1
ATOM 1465 C CA . GLY A 1 175 ? 4.100 -4.332 -12.471 1.00 74.62 175 GLY A CA 1
ATOM 1466 C C . GLY A 1 175 ? 3.012 -5.195 -13.108 1.00 74.62 175 GLY A C 1
ATOM 1467 O O . GLY A 1 175 ? 2.021 -4.632 -13.560 1.00 74.62 175 GLY A O 1
ATOM 1468 N N . GLU A 1 176 ? 3.143 -6.520 -13.150 1.00 80.44 176 GLU A N 1
ATOM 1469 C CA . GLU A 1 176 ? 2.094 -7.430 -13.622 1.00 80.44 176 GLU A CA 1
ATOM 1470 C C . GLU A 1 176 ? 1.371 -8.079 -12.445 1.00 80.44 176 GLU A C 1
ATOM 1472 O O . GLU A 1 176 ? 2.003 -8.420 -11.446 1.00 80.44 176 GLU A O 1
ATOM 1477 N N . GLN A 1 177 ? 0.052 -8.250 -12.561 1.00 84.81 177 GLN A N 1
ATOM 1478 C CA . GLN A 1 177 ? -0.717 -8.993 -11.566 1.00 84.81 177 GLN A CA 1
ATOM 1479 C C . GLN A 1 177 ? -0.330 -10.475 -11.625 1.00 84.81 177 GLN A C 1
ATOM 1481 O O . GLN A 1 177 ? -0.238 -11.059 -12.707 1.00 84.81 177 GLN A O 1
ATOM 1486 N N . VAL A 1 178 ? -0.121 -11.081 -10.460 1.00 84.38 178 VAL A N 1
ATOM 1487 C CA . VAL A 1 178 ? 0.164 -12.512 -10.301 1.00 84.38 178 VAL A CA 1
ATOM 1488 C C . VAL A 1 178 ? -0.886 -13.143 -9.388 1.00 84.38 178 VAL A C 1
ATOM 1490 O O . VAL A 1 178 ? -1.493 -12.455 -8.570 1.00 84.38 178 VAL A O 1
ATOM 1493 N N . LEU A 1 179 ? -1.140 -14.442 -9.561 1.00 79.56 179 LEU A N 1
ATOM 1494 C CA . LEU A 1 179 ? -2.150 -15.170 -8.778 1.00 79.56 179 LEU A CA 1
ATOM 1495 C C . LEU A 1 179 ? -1.655 -15.535 -7.370 1.00 79.56 179 LEU A C 1
ATOM 1497 O O . LEU A 1 179 ? -2.462 -15.693 -6.463 1.00 79.56 179 LEU A O 1
ATOM 1501 N N . GLU A 1 180 ? -0.340 -15.649 -7.207 1.00 73.81 180 GLU A N 1
ATOM 1502 C CA . GLU A 1 180 ? 0.366 -16.010 -5.977 1.00 73.81 180 GLU A CA 1
ATOM 1503 C C . GLU A 1 180 ? 1.781 -15.407 -6.023 1.00 73.81 180 GLU A C 1
ATOM 1505 O O . GLU A 1 180 ? 2.254 -15.038 -7.110 1.00 73.81 180 GLU A O 1
ATOM 1510 N N . PHE A 1 181 ? 2.432 -15.252 -4.864 1.00 67.62 181 PHE A N 1
ATOM 1511 C CA . PHE A 1 181 ? 3.712 -14.546 -4.742 1.00 67.62 181 PHE A CA 1
ATOM 1512 C C . PHE A 1 181 ? 4.899 -15.456 -4.404 1.00 67.62 181 PHE A C 1
ATOM 1514 O O . PHE A 1 181 ? 4.811 -16.215 -3.418 1.00 67.62 181 PHE A O 1
#

pLDDT: mean 78.22, std 12.04, range [51.41, 96.38]

Secondary structure (DSSP, 8-state):
--HHHHHHHHHHHHHHHHHHHS--GGG-HHHHHHHHHHHHTTT-TT-EEPPSSSS-SEE-SS---EEEEEEPPPTTS---STTPPPEEEE-TT-S-GGGGGG-SEEEEEE--SS-SS-SEEEEE-HHHHGGGHHHHHHHHHHHHT--SS--EEEE-HHHHHTTS-GGGSEEEETTEEES--